Protein AF-A0A7Z0Q0G1-F1 (afdb_monomer_lite)

pLDDT: mean 88.2, std 11.72, range [43.94, 98.0]

Structure (mmCIF, N/CA/C/O backbone):
data_AF-A0A7Z0Q0G1-F1
#
_entry.id   AF-A0A7Z0Q0G1-F1
#
loop_
_atom_site.group_PDB
_atom_site.id
_atom_site.type_symbol
_atom_site.label_atom_id
_atom_site.label_alt_id
_atom_site.label_comp_id
_atom_site.label_asym_id
_atom_site.label_entity_id
_atom_site.label_seq_id
_atom_site.pdbx_PDB_ins_code
_atom_site.Cartn_x
_atom_site.Cartn_y
_atom_site.Cartn_z
_atom_site.occupancy
_atom_site.B_iso_or_equiv
_atom_site.auth_seq_id
_atom_site.auth_comp_id
_atom_site.auth_asym_id
_atom_site.auth_atom_id
_atom_site.pdbx_PDB_model_num
ATOM 1 N N . GLU A 1 1 ? 1.475 13.080 0.220 1.00 62.97 1 GLU A N 1
ATOM 2 C CA . GLU A 1 1 ? 1.343 11.775 0.910 1.00 62.97 1 GLU A CA 1
ATOM 3 C C . GLU A 1 1 ? 0.027 11.722 1.673 1.00 62.97 1 GLU A C 1
ATOM 5 O O . GLU A 1 1 ? -0.448 12.791 2.048 1.00 62.97 1 GLU A O 1
ATOM 10 N N . PRO A 1 2 ? -0.575 10.539 1.882 1.00 75.50 2 PRO A N 1
ATOM 11 C CA . PRO A 1 2 ? -1.824 10.418 2.629 1.00 75.50 2 PRO A CA 1
ATOM 12 C C . PRO A 1 2 ? -1.646 10.809 4.103 1.00 75.50 2 PRO A C 1
ATOM 14 O O . PRO A 1 2 ? -0.664 10.434 4.744 1.00 75.50 2 PRO A O 1
ATOM 17 N N . ALA A 1 3 ? -2.628 11.531 4.651 1.00 82.25 3 ALA A N 1
ATOM 18 C CA . ALA A 1 3 ? -2.598 12.027 6.028 1.00 82.25 3 ALA A CA 1
ATOM 19 C C . ALA A 1 3 ? -2.514 10.901 7.073 1.00 82.25 3 ALA A C 1
ATOM 21 O O . ALA A 1 3 ? -1.830 11.056 8.077 1.00 82.25 3 ALA A O 1
ATOM 22 N N . ALA A 1 4 ? -3.106 9.735 6.797 1.00 87.06 4 ALA A N 1
ATOM 23 C CA . ALA A 1 4 ? -3.082 8.565 7.680 1.00 87.06 4 ALA A CA 1
ATOM 24 C C . ALA A 1 4 ? -1.676 8.001 7.973 1.00 87.06 4 ALA A C 1
ATOM 26 O O . ALA A 1 4 ? -1.517 7.233 8.916 1.00 87.06 4 ALA A O 1
ATOM 27 N N . GLY A 1 5 ? -0.653 8.371 7.191 1.00 86.44 5 GLY A N 1
ATOM 28 C CA . GLY A 1 5 ? 0.741 8.033 7.502 1.00 86.44 5 GLY A CA 1
ATOM 29 C C . GLY A 1 5 ? 1.412 8.994 8.490 1.00 86.44 5 GLY A C 1
ATOM 30 O O . GLY A 1 5 ? 2.440 8.652 9.061 1.00 86.44 5 GLY A O 1
ATOM 31 N N . ARG A 1 6 ? 0.861 10.199 8.692 1.00 87.75 6 ARG A N 1
ATOM 32 C CA . ARG A 1 6 ? 1.497 11.282 9.470 1.00 87.75 6 ARG A CA 1
ATOM 33 C C . ARG A 1 6 ? 0.679 11.746 10.673 1.00 87.75 6 ARG A C 1
ATOM 35 O O . ARG A 1 6 ? 1.261 12.211 11.645 1.00 87.75 6 ARG A O 1
ATOM 42 N N . LEU A 1 7 ? -0.643 11.643 10.587 1.00 92.12 7 LEU A N 1
ATOM 43 C CA . LEU A 1 7 ? -1.597 12.107 11.589 1.00 92.12 7 LEU A CA 1
ATOM 44 C C . LEU A 1 7 ? -2.296 10.889 12.214 1.00 92.12 7 LEU A C 1
ATOM 46 O O . LEU A 1 7 ? -3.085 10.231 11.521 1.00 92.12 7 LEU A O 1
ATOM 50 N N . PRO A 1 8 ? -2.006 10.550 13.486 1.00 91.62 8 PRO A N 1
ATOM 51 C CA . PRO A 1 8 ? -2.614 9.406 14.168 1.00 91.62 8 PRO A CA 1
ATOM 52 C C . PRO A 1 8 ? -4.149 9.422 14.146 1.00 91.62 8 PRO A C 1
ATOM 54 O O . PRO A 1 8 ? -4.780 8.377 13.989 1.00 91.62 8 PRO A O 1
ATOM 57 N N . GLU A 1 9 ? -4.758 10.604 14.234 1.00 95.62 9 GLU A N 1
ATOM 58 C CA . GLU A 1 9 ? -6.204 10.815 14.194 1.00 95.62 9 GLU A CA 1
ATOM 59 C C . GLU A 1 9 ? -6.828 10.396 12.857 1.00 95.62 9 GLU A C 1
ATOM 61 O O . GLU A 1 9 ? -7.936 9.862 12.831 1.00 95.62 9 GLU A O 1
ATOM 66 N N . CYS A 1 10 ? -6.105 10.551 11.744 1.00 95.06 10 CYS A N 1
ATOM 67 C CA . CYS A 1 10 ? -6.583 10.101 10.441 1.00 95.06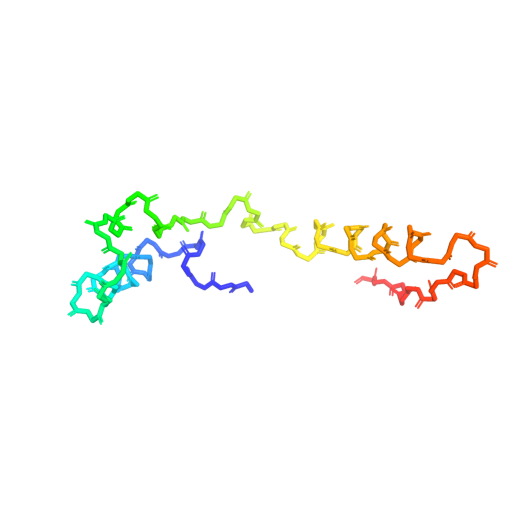 10 CYS A CA 1
ATOM 68 C C . CYS A 1 10 ? -6.606 8.570 10.351 1.00 95.06 10 CYS A C 1
ATOM 70 O O . CYS A 1 10 ? -7.542 8.007 9.787 1.00 95.06 10 CYS A O 1
ATOM 72 N N . LEU A 1 11 ? -5.606 7.883 10.915 1.00 95.56 11 LEU A N 1
ATOM 73 C CA . LEU A 1 11 ? -5.601 6.418 10.975 1.00 95.56 11 LEU A CA 1
ATOM 74 C C . LEU A 1 11 ? -6.706 5.892 11.904 1.00 95.56 11 LEU A C 1
ATOM 76 O O . LEU A 1 11 ? -7.378 4.919 11.566 1.00 95.56 11 LEU A O 1
ATOM 80 N N . ALA A 1 12 ? -6.921 6.550 13.045 1.00 96.50 12 ALA A N 1
ATOM 81 C CA . ALA A 1 12 ? -7.997 6.208 13.971 1.00 96.50 12 ALA A CA 1
ATOM 82 C C . ALA A 1 12 ? -9.382 6.358 13.319 1.00 96.50 12 ALA A C 1
ATOM 84 O O . ALA A 1 12 ? -10.212 5.457 13.430 1.00 96.50 12 ALA A O 1
ATOM 85 N N . ALA A 1 13 ? -9.608 7.442 12.571 1.00 97.31 13 ALA A N 1
ATOM 86 C CA . ALA A 1 13 ? -10.849 7.643 11.826 1.00 97.31 13 ALA A CA 1
ATOM 87 C C . ALA A 1 13 ? -11.087 6.527 10.795 1.00 97.31 13 ALA A C 1
ATOM 89 O O . ALA A 1 13 ? -12.176 5.963 10.738 1.00 97.31 13 ALA A O 1
ATOM 90 N N . LEU A 1 14 ? -10.056 6.138 10.033 1.00 96.12 14 LEU A N 1
ATOM 91 C CA . LEU A 1 14 ? -10.159 5.026 9.079 1.00 96.12 14 LEU A CA 1
ATOM 92 C C . LEU A 1 14 ? -10.514 3.701 9.764 1.00 96.12 14 LEU A C 1
ATOM 94 O O . LEU A 1 14 ? -11.351 2.956 9.260 1.00 96.12 14 LEU A O 1
ATOM 98 N N . ARG A 1 15 ? -9.905 3.405 10.915 1.00 97.31 15 ARG A N 1
ATOM 99 C CA . ARG A 1 15 ? -10.213 2.199 11.698 1.00 97.31 15 ARG A CA 1
ATOM 100 C C . ARG A 1 15 ? -11.651 2.195 12.200 1.00 97.31 15 ARG A C 1
ATOM 102 O O . ARG A 1 15 ? -12.307 1.163 12.091 1.00 97.31 15 ARG A O 1
ATOM 109 N N . SER A 1 16 ? -12.145 3.338 12.678 1.00 97.94 16 SER A N 1
ATOM 110 C CA . SER A 1 16 ? -13.534 3.495 13.124 1.00 97.94 16 SER A CA 1
ATOM 111 C C . SER A 1 16 ? -14.526 3.242 11.989 1.00 97.94 16 SER A C 1
ATOM 113 O O . SER A 1 16 ? -15.446 2.447 12.143 1.00 97.94 16 SER A O 1
ATOM 115 N N . GLU A 1 17 ? -14.310 3.850 10.821 1.00 98.00 17 GLU A N 1
ATOM 116 C CA . GLU A 1 17 ?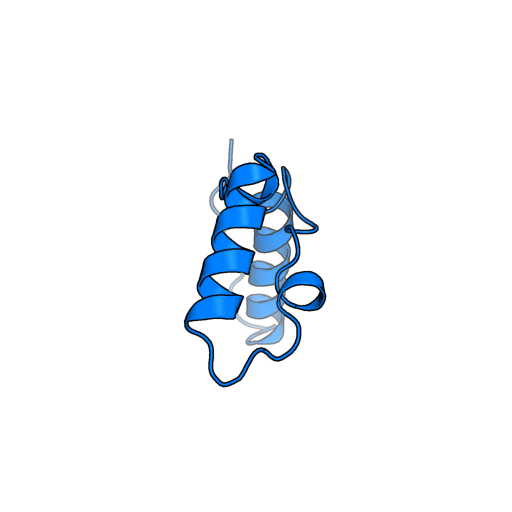 -15.197 3.667 9.664 1.00 98.00 17 GLU A CA 1
ATOM 117 C C . GLU A 1 17 ? -15.190 2.223 9.151 1.00 98.00 17 GLU A C 1
ATOM 119 O O . GLU A 1 17 ? -16.230 1.677 8.784 1.00 98.00 17 GLU A O 1
ATOM 124 N N . VAL A 1 18 ? -14.024 1.569 9.148 1.00 97.81 18 VAL A N 1
ATOM 125 C CA . VAL A 1 18 ? -13.925 0.153 8.773 1.00 97.81 18 VAL A CA 1
ATOM 126 C C . VAL A 1 18 ? -14.639 -0.731 9.795 1.00 97.81 18 VAL A C 1
ATOM 128 O O . VAL A 1 18 ? -15.335 -1.653 9.380 1.00 97.81 18 VAL A O 1
ATOM 131 N N . ALA A 1 19 ? -14.523 -0.443 11.094 1.00 97.31 19 ALA A N 1
ATOM 132 C CA . ALA A 1 19 ? -15.243 -1.170 12.138 1.00 97.31 19 ALA A CA 1
ATOM 133 C C . ALA A 1 19 ? -16.768 -1.027 12.010 1.00 97.31 19 ALA A C 1
ATOM 135 O O . ALA A 1 19 ? -17.496 -1.988 12.237 1.00 97.31 19 ALA A O 1
ATOM 136 N N . GLU A 1 20 ? -17.252 0.159 11.637 1.00 97.94 20 GLU A N 1
ATOM 137 C CA . GLU A 1 20 ? -18.685 0.438 11.523 1.00 97.94 20 GLU A CA 1
ATOM 138 C C . GLU A 1 20 ? -19.298 -0.131 10.236 1.00 97.94 20 GLU A C 1
ATOM 140 O O . GLU A 1 20 ? -20.428 -0.621 10.244 1.00 97.94 20 GLU A O 1
ATOM 145 N N . ARG A 1 21 ? -18.573 -0.061 9.113 1.00 97.50 21 ARG A N 1
ATOM 146 C CA . ARG A 1 21 ? -19.164 -0.274 7.781 1.00 97.50 21 ARG A CA 1
ATOM 147 C C . ARG A 1 21 ? -18.678 -1.519 7.055 1.00 97.50 21 ARG A C 1
ATOM 149 O O . ARG A 1 21 ? -19.319 -1.934 6.091 1.00 97.50 21 ARG A O 1
ATOM 156 N N . SER A 1 22 ? -17.544 -2.095 7.443 1.00 96.00 22 SER A N 1
ATOM 157 C CA . SER A 1 22 ? -16.973 -3.230 6.717 1.00 96.00 22 SER A CA 1
ATOM 158 C C . SER A 1 22 ? -17.574 -4.548 7.184 1.00 96.00 22 SER A C 1
ATOM 160 O O . SER A 1 22 ? -17.518 -4.887 8.359 1.00 96.00 22 SER A O 1
ATOM 162 N N . TRP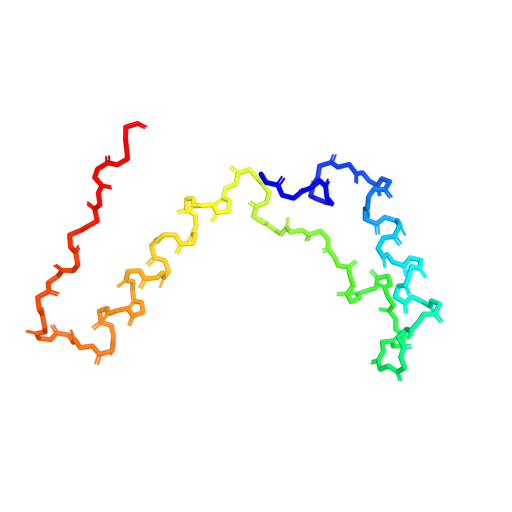 A 1 23 ? -18.092 -5.337 6.244 1.00 95.94 23 TRP A N 1
ATOM 163 C CA . TRP A 1 23 ? -18.626 -6.677 6.526 1.00 95.94 23 TRP A CA 1
ATOM 164 C C . TRP A 1 23 ? -17.582 -7.796 6.400 1.00 95.94 23 TRP A C 1
ATOM 166 O O . TRP A 1 23 ? -17.906 -8.958 6.610 1.00 95.94 23 TRP A O 1
ATOM 176 N N . VAL A 1 24 ? -16.345 -7.464 6.011 1.00 96.12 24 VAL A N 1
ATOM 177 C CA . VAL A 1 24 ? -15.269 -8.440 5.725 1.00 96.12 24 VAL A CA 1
ATOM 178 C C . VAL A 1 24 ? -13.994 -8.202 6.544 1.00 96.12 24 VAL A C 1
ATOM 180 O O . VAL A 1 24 ? -13.009 -8.934 6.409 1.00 96.12 24 VAL A O 1
ATOM 183 N N . CYS A 1 25 ? -13.967 -7.138 7.350 1.00 95.69 25 CYS A N 1
ATOM 184 C CA . CYS A 1 25 ? -12.820 -6.768 8.170 1.00 95.69 25 CYS A CA 1
ATOM 185 C C . CYS A 1 25 ? -13.120 -7.020 9.649 1.00 95.69 25 CYS A C 1
ATOM 187 O O . CYS A 1 25 ? -13.627 -6.143 10.338 1.00 95.69 25 CYS A O 1
ATOM 189 N N . ASP A 1 26 ? -12.763 -8.210 10.128 1.00 93.69 26 ASP A N 1
ATOM 190 C CA . ASP A 1 26 ? -13.066 -8.631 11.505 1.00 93.69 26 ASP A CA 1
ATOM 191 C C . ASP A 1 26 ? -12.157 -7.978 12.564 1.00 93.69 26 ASP A C 1
ATOM 193 O O . ASP A 1 26 ? -12.498 -7.946 13.742 1.00 93.69 26 ASP A O 1
ATOM 197 N N . ASP A 1 27 ? -10.988 -7.466 12.158 1.00 96.19 27 ASP A N 1
ATOM 198 C CA . ASP A 1 27 ? -10.021 -6.806 13.048 1.00 96.19 27 ASP A CA 1
ATOM 199 C C . ASP A 1 27 ? -9.400 -5.573 12.360 1.00 96.19 27 ASP A C 1
ATOM 201 O O . ASP A 1 27 ? -8.327 -5.658 11.746 1.00 96.19 27 ASP A O 1
ATOM 205 N N . PRO A 1 28 ? -10.083 -4.416 12.416 1.00 96.19 28 PRO A N 1
ATOM 206 C CA . PRO A 1 28 ? -9.613 -3.182 11.791 1.00 96.19 28 PRO A CA 1
ATOM 207 C C . PRO A 1 28 ? -8.296 -2.664 12.379 1.00 96.19 28 PRO A C 1
ATOM 209 O O . PRO A 1 28 ? -7.492 -2.097 11.643 1.00 96.19 28 PRO A O 1
ATOM 212 N N . GLU A 1 29 ? -8.032 -2.888 13.669 1.00 95.31 29 GLU A N 1
ATOM 213 C CA . GLU A 1 29 ? -6.796 -2.444 14.327 1.00 95.31 29 GLU A CA 1
ATOM 214 C C . GLU A 1 29 ? -5.562 -3.147 13.753 1.00 95.31 29 GLU A C 1
ATOM 216 O O . GLU A 1 29 ? -4.528 -2.509 13.526 1.00 95.31 29 GLU A O 1
ATOM 221 N N . ARG A 1 30 ? -5.676 -4.449 13.459 1.00 95.25 30 ARG A N 1
ATOM 222 C CA . ARG A 1 30 ? -4.595 -5.222 12.833 1.00 95.25 30 ARG A CA 1
ATOM 223 C C . ARG A 1 30 ? -4.548 -5.115 11.314 1.00 95.25 30 ARG A C 1
ATOM 225 O O . ARG A 1 30 ? -3.471 -5.282 10.745 1.00 95.25 30 ARG A O 1
ATOM 232 N N . ARG A 1 31 ? -5.682 -4.885 10.644 1.00 95.75 31 ARG A N 1
ATOM 233 C CA . ARG A 1 31 ? -5.756 -4.871 9.169 1.00 95.75 31 ARG A CA 1
ATOM 234 C C . ARG A 1 31 ? -5.582 -3.485 8.553 1.00 95.75 31 ARG A C 1
ATOM 236 O O . ARG A 1 31 ? -5.083 -3.388 7.435 1.00 95.75 31 ARG A O 1
ATOM 243 N N . VAL A 1 32 ? -5.957 -2.421 9.260 1.00 95.00 32 VAL A N 1
ATOM 244 C CA . VAL A 1 32 ? -5.771 -1.033 8.819 1.00 95.00 32 VAL A CA 1
ATOM 245 C C . VAL A 1 32 ? -4.553 -0.469 9.539 1.00 95.00 32 VAL A C 1
ATOM 247 O O . VAL A 1 32 ? -4.619 -0.016 10.684 1.00 95.00 32 VAL A O 1
ATOM 250 N N . VAL A 1 33 ? -3.413 -0.542 8.862 1.00 92.94 33 VAL A N 1
ATOM 251 C CA . VAL A 1 33 ? -2.101 -0.175 9.401 1.00 92.94 33 VAL A CA 1
ATOM 252 C C . VAL A 1 33 ? -1.563 1.085 8.723 1.00 92.94 33 VAL A C 1
ATOM 254 O O . VAL A 1 33 ? -1.926 1.367 7.576 1.00 92.94 33 VAL A O 1
ATOM 257 N N . PRO A 1 34 ? -0.693 1.860 9.397 1.00 90.94 34 PRO A N 1
ATOM 258 C CA . PRO A 1 34 ? -0.004 2.961 8.741 1.00 90.94 34 PRO A CA 1
ATOM 259 C C . PRO A 1 34 ? 0.899 2.436 7.619 1.00 90.94 34 PRO A C 1
ATOM 261 O O . PRO A 1 34 ? 1.388 1.306 7.660 1.00 90.94 34 PRO A O 1
ATOM 264 N N . SER A 1 35 ? 1.157 3.283 6.622 1.00 88.31 35 SER A N 1
ATOM 265 C CA . SER A 1 35 ? 2.081 2.934 5.543 1.00 88.31 35 SER A CA 1
ATOM 266 C C . SER A 1 35 ? 3.506 2.777 6.072 1.00 88.31 35 SER A C 1
ATOM 268 O O . SER A 1 35 ? 4.047 3.692 6.699 1.00 88.31 35 SER A O 1
ATOM 270 N N . SER A 1 36 ? 4.150 1.662 5.724 1.00 90.19 36 SER A N 1
ATOM 271 C CA . SER A 1 36 ? 5.578 1.424 5.976 1.00 90.19 36 SER A CA 1
ATOM 272 C C . SER A 1 36 ? 6.507 2.330 5.158 1.00 90.19 36 SER A C 1
ATOM 274 O O . SER A 1 36 ? 7.702 2.369 5.425 1.00 90.19 36 SER A O 1
ATOM 276 N N . PHE A 1 37 ? 5.974 3.065 4.178 1.00 90.94 37 PHE A N 1
ATOM 277 C CA . PHE A 1 37 ? 6.741 3.922 3.266 1.00 90.94 37 PHE A CA 1
ATOM 278 C C . PHE A 1 37 ? 6.461 5.411 3.476 1.00 90.94 37 PHE A C 1
ATOM 280 O O . PHE A 1 37 ? 6.652 6.215 2.569 1.00 90.94 37 PHE A O 1
ATOM 287 N N . THR A 1 38 ? 5.945 5.803 4.642 1.00 90.69 38 THR A N 1
ATOM 288 C CA . THR A 1 38 ? 5.675 7.219 4.928 1.00 90.69 38 THR A CA 1
ATOM 289 C C . THR A 1 38 ? 6.957 8.047 4.770 1.00 90.69 38 THR A C 1
ATOM 291 O O . THR A 1 38 ? 7.978 7.740 5.376 1.00 90.69 38 THR A O 1
ATOM 294 N N . GLY A 1 39 ? 6.909 9.098 3.951 1.00 90.19 39 GLY A N 1
ATOM 295 C CA . GLY A 1 39 ? 8.051 9.943 3.597 1.00 90.19 39 GLY A CA 1
ATOM 296 C C . GLY A 1 39 ? 8.868 9.440 2.403 1.00 90.19 39 GLY A C 1
ATOM 297 O O . GLY A 1 39 ? 9.693 10.189 1.885 1.00 90.19 39 GLY A O 1
ATOM 298 N N . SER A 1 40 ? 8.645 8.208 1.943 1.00 91.12 40 SER A N 1
ATOM 299 C CA . SER A 1 40 ? 9.412 7.567 0.870 1.00 91.12 40 SER A CA 1
ATOM 300 C C . SER A 1 40 ? 8.540 6.856 -0.169 1.00 91.12 40 SER A C 1
ATOM 302 O O . SER A 1 40 ? 9.071 6.108 -0.993 1.00 91.12 40 SER A O 1
ATOM 304 N N . VAL A 1 41 ? 7.219 7.091 -0.181 1.00 88.94 41 VAL A N 1
ATOM 305 C CA . VAL A 1 41 ? 6.275 6.342 -1.034 1.00 88.94 41 VAL A CA 1
ATOM 306 C C . VAL A 1 41 ? 6.672 6.425 -2.505 1.00 88.94 41 VAL A C 1
ATOM 308 O O . VAL A 1 41 ? 6.820 5.397 -3.156 1.00 88.94 41 VAL A O 1
ATOM 311 N N . LEU A 1 42 ? 6.884 7.637 -3.030 1.00 88.44 42 LEU A N 1
ATOM 312 C CA . LEU A 1 42 ? 7.216 7.828 -4.447 1.00 88.44 42 LEU A CA 1
ATOM 313 C C . LEU A 1 42 ? 8.611 7.300 -4.787 1.00 88.44 42 LEU A C 1
ATOM 315 O O . LEU A 1 42 ? 8.776 6.615 -5.794 1.00 88.44 42 LEU A O 1
ATOM 319 N N . ALA A 1 43 ? 9.587 7.563 -3.916 1.00 90.44 43 ALA A N 1
ATOM 320 C CA . ALA A 1 43 ? 10.951 7.068 -4.077 1.00 90.44 43 ALA A CA 1
ATOM 321 C C . ALA A 1 43 ? 11.012 5.530 -4.092 1.00 90.44 43 ALA A C 1
ATOM 323 O O . ALA A 1 43 ? 11.837 4.961 -4.798 1.00 90.44 43 ALA A O 1
ATOM 324 N N . THR A 1 44 ? 10.115 4.859 -3.363 1.00 91.06 44 THR A N 1
ATOM 325 C CA . THR A 1 44 ? 10.029 3.392 -3.337 1.00 91.06 44 THR A CA 1
ATOM 326 C C . THR A 1 44 ? 9.203 2.835 -4.499 1.00 91.06 44 THR A C 1
ATOM 328 O O . THR A 1 44 ? 9.570 1.827 -5.098 1.00 91.06 44 THR A O 1
ATOM 331 N N . ALA A 1 45 ? 8.089 3.486 -4.844 1.00 90.38 45 ALA A N 1
ATOM 332 C CA . ALA A 1 45 ? 7.177 3.010 -5.879 1.00 90.38 45 ALA A CA 1
ATOM 333 C C . A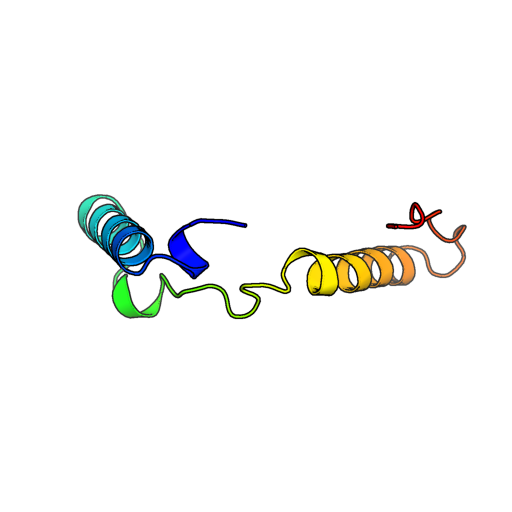LA A 1 45 ? 7.779 3.104 -7.290 1.00 90.38 45 ALA A C 1
ATOM 335 O O . ALA A 1 45 ? 7.563 2.205 -8.099 1.00 90.38 45 ALA A O 1
ATOM 336 N N . GLY A 1 46 ? 8.555 4.153 -7.586 1.00 89.06 46 GLY A N 1
ATOM 337 C CA . GLY A 1 46 ? 9.147 4.362 -8.913 1.00 89.06 46 GLY A CA 1
ATOM 338 C C . GLY A 1 46 ? 9.993 3.177 -9.403 1.00 89.06 46 GLY A C 1
ATOM 339 O O . GLY A 1 46 ? 9.688 2.617 -10.458 1.00 89.06 46 GLY A O 1
ATOM 340 N N . PRO A 1 47 ? 11.011 2.735 -8.641 1.00 90.12 47 PRO A N 1
ATOM 341 C CA . PRO A 1 47 ? 11.813 1.567 -8.997 1.00 90.12 47 PRO A CA 1
ATOM 342 C C . PRO A 1 47 ? 10.998 0.274 -9.116 1.00 90.12 47 PRO A C 1
ATOM 344 O O . PRO A 1 47 ? 11.269 -0.524 -10.009 1.00 90.12 47 PRO A O 1
ATOM 347 N N . ALA A 1 48 ? 9.986 0.070 -8.264 1.00 91.81 48 ALA A N 1
ATOM 348 C CA . ALA A 1 48 ? 9.122 -1.110 -8.341 1.00 91.81 48 ALA A CA 1
ATOM 349 C C . ALA A 1 48 ? 8.320 -1.153 -9.654 1.00 91.81 48 ALA A C 1
ATOM 351 O O . ALA A 1 48 ? 8.221 -2.206 -10.281 1.00 91.81 48 ALA A O 1
ATOM 352 N N . VAL A 1 49 ? 7.804 -0.004 -10.105 1.00 90.62 49 VAL A N 1
ATOM 353 C CA . VAL A 1 49 ? 7.120 0.123 -11.403 1.00 90.62 49 VAL A CA 1
ATOM 354 C C . VAL A 1 49 ? 8.087 -0.122 -12.562 1.00 90.62 49 VAL A C 1
ATOM 356 O O . VAL A 1 49 ? 7.760 -0.878 -13.474 1.00 90.62 49 VAL A O 1
ATOM 359 N N . ALA A 1 50 ? 9.284 0.470 -12.520 1.00 88.56 50 ALA A N 1
AT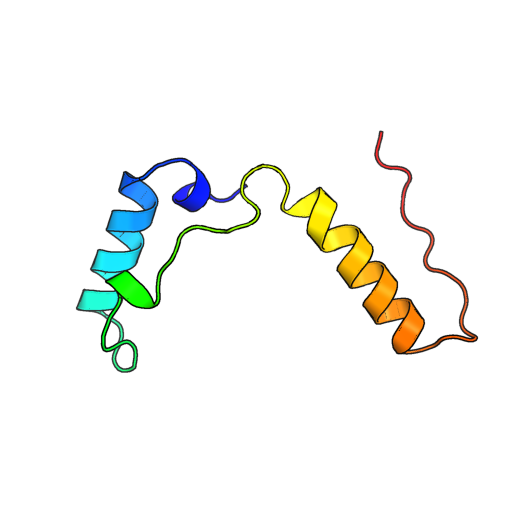OM 360 C CA . ALA A 1 50 ? 10.298 0.269 -13.556 1.00 88.56 50 ALA A CA 1
ATOM 361 C C . ALA A 1 50 ? 10.717 -1.207 -13.671 1.00 88.56 50 ALA A C 1
ATOM 363 O O . ALA A 1 50 ? 10.850 -1.735 -14.773 1.00 88.56 50 ALA A O 1
ATOM 364 N N . LEU A 1 51 ? 1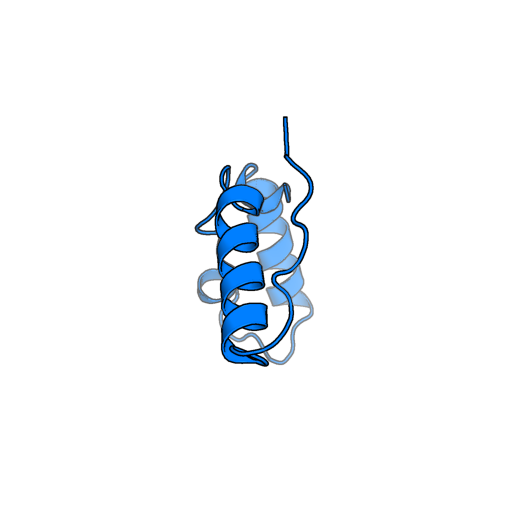0.869 -1.886 -12.532 1.00 91.75 51 LEU A N 1
ATOM 365 C CA . LEU A 1 51 ? 11.177 -3.310 -12.482 1.00 91.75 51 LEU A CA 1
ATOM 366 C C . LEU A 1 51 ? 10.033 -4.167 -13.044 1.00 91.75 51 LEU A C 1
ATOM 368 O O . LEU A 1 51 ? 10.293 -5.130 -13.757 1.00 91.75 51 LEU A O 1
ATOM 372 N N . GLY A 1 52 ? 8.780 -3.800 -12.760 1.00 91.25 52 GLY A N 1
ATOM 373 C CA . GLY A 1 52 ? 7.605 -4.445 -13.347 1.00 91.25 52 GLY A CA 1
ATOM 374 C C . GLY A 1 52 ? 7.595 -4.357 -14.874 1.00 91.25 52 GLY A C 1
ATOM 375 O O . GLY A 1 52 ? 7.418 -5.375 -15.531 1.00 91.25 52 GLY A O 1
ATOM 376 N N . ALA A 1 53 ? 7.865 -3.173 -15.434 1.00 90.06 53 ALA A N 1
ATOM 377 C CA . ALA A 1 53 ? 7.955 -2.985 -16.884 1.00 90.06 53 ALA A CA 1
ATOM 378 C C . ALA A 1 53 ? 9.101 -3.799 -17.515 1.00 90.06 53 ALA A C 1
ATOM 380 O O . ALA A 1 53 ? 8.908 -4.417 -18.557 1.00 90.06 53 ALA A O 1
ATOM 381 N N . LEU A 1 54 ? 10.271 -3.846 -16.863 1.00 89.75 54 LEU A N 1
ATOM 382 C CA . LEU A 1 54 ? 11.407 -4.655 -17.319 1.00 89.75 54 LEU A CA 1
ATOM 383 C C . LEU A 1 54 ? 11.081 -6.153 -17.349 1.00 89.75 54 LEU A C 1
ATOM 385 O O . LEU A 1 54 ? 11.500 -6.851 -18.265 1.00 89.75 54 LEU A O 1
ATOM 389 N N . TYR A 1 55 ? 10.388 -6.667 -16.331 1.00 93.12 55 TYR A N 1
ATOM 390 C CA . TYR A 1 55 ? 10.052 -8.091 -16.281 1.00 93.12 55 TYR A CA 1
ATOM 391 C C . TYR A 1 55 ? 8.892 -8.480 -17.199 1.00 93.12 55 TYR A C 1
ATOM 393 O O . TYR A 1 55 ? 8.793 -9.655 -17.548 1.00 93.12 55 TYR A O 1
ATOM 401 N N . ASP A 1 56 ? 8.042 -7.529 -17.585 1.00 94.00 56 ASP A N 1
ATOM 402 C CA . ASP A 1 56 ? 6.961 -7.748 -18.549 1.00 94.00 56 ASP A CA 1
ATOM 403 C C . ASP A 1 56 ? 7.499 -7.887 -19.986 1.00 94.00 56 ASP A C 1
ATOM 405 O O . ASP A 1 56 ? 7.166 -8.849 -20.677 1.00 94.00 56 ASP A O 1
ATOM 409 N N . ASP A 1 57 ? 8.406 -6.994 -20.404 1.00 92.44 57 ASP A N 1
ATOM 410 C CA . ASP A 1 57 ? 9.104 -7.076 -21.694 1.00 92.44 57 ASP A CA 1
ATOM 411 C C . ASP A 1 57 ? 10.603 -6.738 -21.553 1.00 92.44 57 ASP A C 1
ATOM 413 O O . ASP A 1 57 ? 11.012 -5.583 -21.715 1.00 92.44 57 ASP A O 1
ATOM 417 N N . PRO A 1 58 ? 11.461 -7.741 -21.283 1.00 91.00 58 PRO A N 1
ATOM 418 C CA . PRO A 1 58 ? 12.881 -7.506 -21.031 1.00 91.00 58 PRO A CA 1
ATOM 419 C C . PRO A 1 58 ? 13.684 -7.117 -22.276 1.00 91.00 58 PRO A C 1
ATOM 421 O O . PRO A 1 58 ? 14.819 -6.657 -22.144 1.00 91.00 58 PRO A O 1
ATOM 424 N N . LEU A 1 59 ? 13.137 -7.333 -23.477 1.00 93.62 59 LEU A N 1
ATOM 425 C CA . LEU A 1 59 ? 13.775 -6.962 -24.745 1.00 93.62 59 LEU A CA 1
ATOM 426 C C . LEU A 1 59 ? 13.174 -5.680 -25.342 1.00 93.62 59 LEU A C 1
ATOM 428 O O . LEU A 1 59 ? 13.677 -5.182 -26.354 1.00 93.62 59 LEU A O 1
ATOM 432 N N . GLY A 1 60 ? 12.121 -5.155 -24.719 1.00 87.12 60 GLY A N 1
ATOM 433 C CA . GLY A 1 60 ? 11.467 -3.915 -25.086 1.00 87.12 60 GLY A CA 1
ATOM 434 C C . GLY A 1 60 ? 12.320 -2.675 -24.805 1.00 87.12 60 GLY A C 1
ATOM 435 O O . GLY A 1 60 ? 13.333 -2.720 -24.098 1.00 87.12 60 GLY A O 1
ATOM 436 N N . PRO A 1 61 ? 11.933 -1.522 -25.369 1.00 82.12 61 PRO A N 1
ATOM 437 C CA . PRO A 1 61 ? 12.604 -0.263 -25.089 1.00 82.12 61 PRO A CA 1
ATOM 438 C C . PRO A 1 61 ? 12.439 0.118 -23.614 1.00 82.12 61 PRO A C 1
ATOM 440 O O . PRO A 1 61 ? 11.342 0.060 -23.060 1.00 82.12 61 PRO A O 1
ATOM 443 N N . TRP A 1 62 ? 13.525 0.574 -22.986 1.00 77.50 62 TRP A N 1
ATOM 444 C CA . TRP A 1 62 ? 13.461 1.054 -21.609 1.00 77.50 62 TRP A CA 1
ATOM 445 C C . TRP A 1 62 ? 12.526 2.271 -21.505 1.00 77.50 62 TRP A C 1
ATOM 447 O O . TRP A 1 62 ? 12.660 3.204 -22.308 1.00 77.50 62 TRP A O 1
ATOM 457 N N . PRO A 1 63 ? 11.605 2.316 -20.524 1.00 69.81 63 PRO A N 1
ATOM 458 C CA . PRO A 1 63 ? 10.742 3.472 -20.348 1.00 69.81 63 PRO A CA 1
ATOM 459 C C . PRO A 1 63 ? 11.584 4.712 -20.034 1.00 69.81 63 PRO A C 1
ATOM 461 O O . PRO A 1 63 ? 12.396 4.719 -19.107 1.00 69.81 63 PRO A O 1
ATOM 464 N N . ALA A 1 64 ? 11.381 5.788 -20.798 1.00 68.31 64 ALA A N 1
ATOM 465 C CA . ALA A 1 64 ? 11.959 7.089 -20.491 1.00 68.31 64 ALA A CA 1
ATOM 466 C C . ALA A 1 64 ? 11.336 7.606 -19.187 1.00 68.31 64 ALA A C 1
ATOM 468 O O . ALA A 1 64 ? 10.254 8.191 -19.184 1.00 68.31 64 ALA A O 1
ATOM 469 N N . LEU A 1 65 ? 11.995 7.347 -18.059 1.00 63.03 65 LEU A N 1
ATOM 470 C CA . LEU A 1 65 ? 11.595 7.919 -16.782 1.00 63.03 65 LEU A CA 1
ATOM 471 C C . LEU A 1 65 ? 11.970 9.406 -16.811 1.00 63.03 65 LEU A C 1
ATOM 473 O O . LEU A 1 65 ? 13.144 9.718 -17.037 1.00 63.03 65 LEU A O 1
ATOM 477 N N . PRO A 1 66 ? 11.018 10.339 -16.627 1.00 56.28 66 PRO A N 1
ATOM 478 C CA . PRO A 1 66 ? 11.356 11.750 -16.555 1.00 56.28 66 PRO A CA 1
ATOM 479 C C . PRO A 1 66 ? 12.353 11.959 -15.412 1.00 56.28 66 PRO A C 1
ATOM 481 O O . PRO A 1 66 ? 12.157 11.447 -14.309 1.00 56.28 66 PRO A O 1
ATOM 484 N N . ALA A 1 67 ? 13.433 12.694 -15.688 1.00 54.91 67 ALA A N 1
ATOM 485 C CA . ALA A 1 67 ? 14.380 13.101 -14.662 1.00 54.91 67 ALA A CA 1
ATOM 486 C C . ALA A 1 67 ? 13.628 13.935 -13.619 1.00 54.91 67 ALA A C 1
ATOM 488 O O . ALA A 1 67 ? 13.177 15.045 -13.902 1.00 54.91 67 ALA A O 1
ATOM 489 N N . VAL A 1 68 ? 13.443 13.373 -12.429 1.00 54.06 68 VAL A N 1
ATOM 490 C CA . VAL A 1 68 ? 12.833 14.084 -11.309 1.00 54.06 68 VAL A CA 1
ATOM 491 C C . VAL A 1 68 ? 13.934 14.955 -10.706 1.00 54.06 68 VAL A C 1
ATOM 493 O O . VAL A 1 68 ? 14.925 14.421 -10.210 1.00 54.06 68 VAL A O 1
ATOM 496 N N . SER A 1 69 ? 13.806 16.276 -10.863 1.00 43.94 69 SER A N 1
ATOM 497 C CA . SER A 1 69 ? 14.661 17.278 -10.201 1.00 43.94 69 SER A CA 1
ATOM 498 C C . SER A 1 69 ? 14.212 17.519 -8.766 1.00 43.94 69 SER A C 1
ATOM 500 O O . SER A 1 69 ? 12.988 17.413 -8.519 1.00 43.94 69 SER A O 1
#

Radius of gyration: 17.48 Å; chains: 1; bounding box: 34×26×39 Å

Sequence (69 aa):
EPAAGRLPECLAALRSEVAERSWVCDDPERRVVPSSFTGSVLATAGPAVALGALYDDPLGPWPALPAVS

Foldseek 3Di:
DDCVQPPVVVLVVVLVCCVVPPPPCPDSPVVSDHDPQVVNVCVVVVVVVQVVVCVVPVPDDRDPDPPDD

Secondary structure (DSSP, 8-state):
--GGGT-HHHHHHHHHHHHHH-SS-S-HHHHS---TTTTTHHHHHHHHHHHHHHHH-TTSPPP------